Protein AF-K2E6M0-F1 (afdb_monomer_lite)

pLDDT: mean 85.99, std 6.9, range [52.62, 93.25]

Structure (mmCIF, N/CA/C/O backbone):
data_AF-K2E6M0-F1
#
_entry.id   AF-K2E6M0-F1
#
loop_
_atom_site.group_PDB
_atom_site.id
_atom_site.type_symbol
_atom_site.label_atom_id
_atom_site.label_alt_id
_atom_site.label_comp_id
_atom_site.label_asym_id
_atom_site.label_entity_id
_atom_site.label_seq_id
_atom_site.pdbx_PDB_ins_code
_atom_site.Cartn_x
_atom_site.Cartn_y
_atom_site.Cartn_z
_atom_site.occupancy
_atom_site.B_iso_or_equiv
_atom_site.auth_seq_id
_atom_site.auth_comp_id
_atom_site.auth_asym_id
_atom_site.auth_atom_id
_atom_site.pdbx_PDB_model_num
ATOM 1 N N . MET A 1 1 ? -13.633 16.360 7.337 1.00 67.81 1 MET A N 1
ATOM 2 C CA . MET A 1 1 ? -13.557 15.805 5.965 1.00 67.81 1 MET A CA 1
ATOM 3 C C . MET A 1 1 ? -12.217 15.098 5.779 1.00 67.81 1 MET A C 1
ATOM 5 O O . MET A 1 1 ? -11.245 15.538 6.393 1.00 67.81 1 MET A O 1
ATOM 9 N N . PRO A 1 2 ? -12.148 13.998 5.010 1.00 78.44 2 PRO A N 1
ATOM 10 C CA . PRO A 1 2 ? -10.883 13.319 4.728 1.00 78.44 2 PRO A CA 1
ATOM 11 C C . PRO A 1 2 ? -9.929 14.242 3.961 1.00 78.44 2 PRO A C 1
ATOM 13 O O . PRO A 1 2 ? -10.369 15.028 3.117 1.00 78.44 2 PRO A O 1
ATOM 16 N N . LYS A 1 3 ? -8.626 14.176 4.264 1.00 82.88 3 LYS A N 1
ATOM 17 C CA . LYS A 1 3 ? -7.613 14.895 3.483 1.00 82.88 3 LYS A CA 1
ATOM 18 C C . LYS A 1 3 ? -7.627 14.372 2.046 1.00 82.88 3 LYS A C 1
ATOM 20 O O . LYS A 1 3 ? -7.637 13.166 1.826 1.00 82.88 3 LYS A O 1
ATOM 25 N N . LYS A 1 4 ? -7.577 15.276 1.065 1.00 83.94 4 LYS A N 1
ATOM 26 C CA . LYS A 1 4 ? -7.446 14.927 -0.361 1.00 83.94 4 LYS A CA 1
ATOM 27 C C . LYS A 1 4 ? -5.990 14.579 -0.694 1.00 83.94 4 LYS A C 1
ATOM 29 O O . LYS A 1 4 ? -5.343 15.271 -1.471 1.00 83.94 4 LYS A O 1
ATOM 34 N N . THR A 1 5 ? -5.467 13.544 -0.045 1.00 86.62 5 THR A N 1
ATOM 35 C CA . THR A 1 5 ? -4.120 13.010 -0.268 1.00 86.62 5 THR A CA 1
ATOM 36 C C . THR A 1 5 ? -4.209 11.559 -0.719 1.00 86.62 5 THR A C 1
ATOM 38 O O . THR A 1 5 ? -5.146 10.853 -0.359 1.00 86.62 5 THR A O 1
ATOM 41 N N . HIS A 1 6 ? -3.225 11.125 -1.500 1.00 84.25 6 HIS A N 1
ATOM 42 C CA . HIS A 1 6 ? -3.046 9.719 -1.875 1.00 84.25 6 HIS A CA 1
ATOM 43 C C . HIS A 1 6 ? -2.016 9.027 -0.975 1.00 84.25 6 HIS A C 1
ATOM 45 O O . HIS A 1 6 ? -1.667 7.875 -1.210 1.00 84.25 6 HIS A O 1
ATOM 51 N N . ASP A 1 7 ? -1.513 9.741 0.036 1.00 88.44 7 ASP A N 1
ATOM 52 C CA . ASP A 1 7 ? -0.601 9.198 1.029 1.00 88.44 7 ASP A CA 1
ATOM 53 C C . ASP A 1 7 ? -1.358 8.296 2.005 1.00 88.44 7 ASP A C 1
ATOM 55 O O . ASP A 1 7 ? -2.092 8.762 2.883 1.00 88.44 7 ASP A O 1
ATOM 59 N N . ILE A 1 8 ? -1.177 6.991 1.817 1.00 87.69 8 ILE A N 1
ATOM 60 C CA . ILE A 1 8 ? -1.834 5.954 2.605 1.00 87.69 8 ILE A CA 1
ATOM 61 C C . ILE A 1 8 ? -1.454 6.069 4.087 1.00 87.69 8 ILE A C 1
ATOM 63 O O . ILE A 1 8 ? -2.340 5.946 4.931 1.00 87.69 8 ILE A O 1
ATOM 67 N N . ASP A 1 9 ? -0.202 6.391 4.428 1.00 87.12 9 ASP A N 1
ATOM 68 C CA . ASP A 1 9 ? 0.222 6.526 5.828 1.00 87.12 9 ASP A CA 1
ATOM 69 C C . ASP A 1 9 ? -0.515 7.683 6.515 1.00 87.12 9 ASP A C 1
ATOM 71 O O . ASP A 1 9 ? -1.018 7.537 7.631 1.00 87.12 9 ASP A O 1
ATOM 75 N N . GLN A 1 10 ? -0.656 8.823 5.830 1.00 88.00 10 GLN A N 1
ATOM 76 C CA . GLN A 1 10 ? -1.415 9.957 6.366 1.00 88.00 10 GLN A CA 1
ATOM 77 C C . GLN A 1 10 ? -2.901 9.635 6.537 1.00 88.00 10 GLN A C 1
ATOM 79 O O . GLN A 1 10 ? -3.511 10.058 7.523 1.00 88.00 10 GLN A O 1
ATOM 84 N N . LEU A 1 11 ? -3.495 8.904 5.589 1.00 88.50 11 LEU A N 1
ATOM 85 C CA . LEU A 1 11 ? -4.897 8.493 5.666 1.00 88.50 11 LEU A CA 1
ATOM 86 C C . LEU A 1 11 ? -5.133 7.523 6.830 1.00 88.50 11 LEU A C 1
ATOM 88 O O . LEU A 1 11 ? -6.102 7.685 7.572 1.00 88.50 11 LEU A O 1
ATOM 92 N N . LEU A 1 12 ? -4.226 6.566 7.036 1.00 87.25 12 LEU A N 1
ATOM 93 C CA . LEU A 1 12 ? -4.271 5.619 8.152 1.00 87.25 12 LEU A CA 1
ATOM 94 C C . LEU A 1 12 ? -4.141 6.331 9.502 1.00 87.25 12 LEU A C 1
ATOM 96 O O . LEU A 1 12 ? -4.959 6.106 10.397 1.00 87.25 12 LEU A O 1
ATOM 100 N N . GLN A 1 13 ? -3.180 7.252 9.627 1.00 87.69 13 GLN A N 1
ATOM 101 C CA . GLN A 1 13 ? -3.017 8.079 10.825 1.00 87.69 13 GLN A CA 1
ATOM 102 C C . GLN A 1 13 ? -4.270 8.913 11.114 1.00 87.69 13 GLN A C 1
ATOM 104 O O . GLN A 1 13 ? -4.737 8.954 12.252 1.00 87.69 13 GLN A O 1
ATOM 109 N N . GLN A 1 14 ? -4.859 9.538 10.089 1.00 89.06 14 GLN A N 1
ATOM 110 C CA . GLN A 1 14 ? -6.095 10.309 10.236 1.00 89.06 14 GLN A CA 1
ATOM 111 C C . GLN A 1 14 ? -7.268 9.429 10.693 1.00 89.06 14 GLN A C 1
ATOM 113 O O . GLN A 1 14 ? -8.074 9.859 11.519 1.00 89.06 14 GLN A O 1
ATOM 118 N N . ALA A 1 15 ? -7.359 8.205 10.176 1.00 87.81 15 ALA A N 1
ATOM 119 C CA . ALA A 1 15 ? -8.374 7.232 10.564 1.00 87.81 15 ALA A CA 1
ATOM 120 C C . ALA A 1 15 ? -8.105 6.579 11.934 1.00 87.81 15 ALA A C 1
ATOM 122 O O . ALA A 1 15 ? -8.941 5.810 12.407 1.00 87.81 15 ALA A O 1
ATOM 123 N N . LYS A 1 16 ? -6.965 6.886 12.577 1.00 87.62 16 LYS A N 1
ATOM 124 C CA . LYS A 1 16 ? -6.470 6.229 13.800 1.00 87.62 16 LYS A CA 1
ATOM 125 C C . LYS A 1 16 ? -6.381 4.704 13.646 1.00 87.62 16 LYS A C 1
ATOM 127 O O . LYS A 1 16 ? -6.602 3.962 14.599 1.00 87.62 16 LYS A O 1
ATOM 132 N N . LEU A 1 17 ? -6.076 4.247 12.433 1.00 86.38 17 LEU A N 1
ATOM 133 C CA . LEU A 1 17 ? -5.916 2.840 12.094 1.00 86.38 17 LEU A CA 1
ATOM 134 C C . LEU A 1 17 ? -4.436 2.468 12.166 1.00 86.38 17 LEU A C 1
ATOM 136 O O . LEU A 1 17 ? -3.594 3.129 11.561 1.00 86.38 17 LEU A O 1
ATOM 140 N N . ASN A 1 18 ? -4.121 1.395 12.889 1.00 81.94 18 ASN A N 1
ATOM 141 C CA . ASN A 1 18 ? -2.764 0.873 12.981 1.00 81.94 18 ASN A CA 1
ATOM 142 C C . ASN A 1 18 ? -2.641 -0.397 12.132 1.00 81.94 18 ASN A C 1
ATOM 144 O O . ASN A 1 18 ? -3.261 -1.410 12.440 1.00 81.94 18 ASN A O 1
ATOM 148 N N . ILE A 1 19 ? -1.828 -0.347 11.075 1.00 81.56 19 ILE A N 1
ATOM 149 C CA . ILE A 1 19 ? -1.627 -1.488 10.167 1.00 81.56 19 ILE A CA 1
ATOM 150 C C . ILE A 1 19 ? -0.595 -2.495 10.675 1.00 81.56 19 ILE A C 1
ATOM 152 O O . ILE A 1 19 ? -0.291 -3.452 9.964 1.00 81.56 19 ILE A O 1
ATOM 156 N N . GLY A 1 20 ? -0.026 -2.288 11.868 1.00 77.06 20 GLY A N 1
ATOM 157 C CA . GLY A 1 20 ? 1.000 -3.166 12.434 1.00 77.06 20 GLY A CA 1
ATOM 158 C C . GLY A 1 20 ? 0.578 -4.640 12.477 1.00 77.06 20 GLY A C 1
ATOM 159 O O . GLY A 1 20 ? 1.410 -5.523 12.281 1.00 77.06 20 GLY A O 1
ATOM 160 N N . GLU A 1 21 ? -0.723 -4.908 12.615 1.00 75.50 21 GLU A N 1
ATOM 161 C CA . GLU A 1 21 ? -1.307 -6.256 12.566 1.00 75.50 21 GLU A CA 1
ATOM 162 C C . GLU A 1 21 ? -1.116 -6.956 11.210 1.00 75.50 21 GL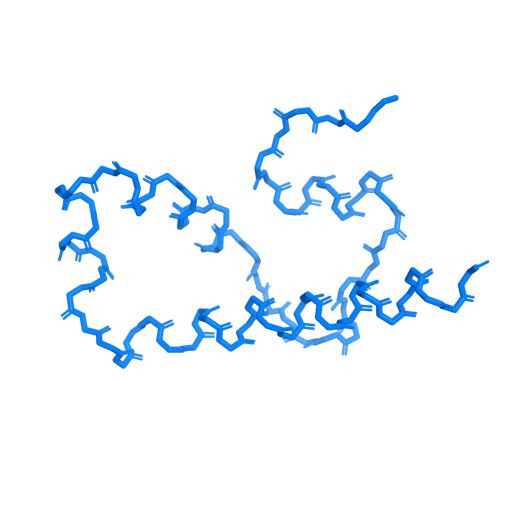U A C 1
ATOM 164 O O . GLU A 1 21 ? -0.986 -8.177 11.151 1.00 75.50 21 GLU A O 1
ATOM 169 N N . LEU A 1 22 ? -1.032 -6.194 10.114 1.00 79.19 22 LEU A N 1
ATOM 170 C CA . LEU A 1 22 ? -0.842 -6.721 8.760 1.00 79.19 22 LEU A CA 1
ATOM 171 C C . LEU A 1 22 ? 0.626 -7.050 8.443 1.00 79.19 22 LEU A C 1
ATOM 173 O O . LEU A 1 22 ? 0.908 -7.564 7.362 1.00 79.19 22 LEU A O 1
ATOM 177 N N . LYS A 1 23 ? 1.571 -6.760 9.356 1.00 77.00 23 LYS A N 1
ATOM 178 C CA . LYS A 1 23 ? 3.030 -6.919 9.157 1.00 77.00 23 LYS A CA 1
ATOM 179 C C . LYS A 1 23 ? 3.559 -6.249 7.877 1.00 77.00 23 LYS A C 1
ATOM 181 O O . LYS A 1 23 ? 4.590 -6.646 7.332 1.00 77.00 23 LYS A O 1
ATOM 186 N N . ILE A 1 24 ? 2.862 -5.226 7.389 1.00 78.56 24 ILE A N 1
ATOM 187 C CA . ILE A 1 24 ? 3.257 -4.463 6.208 1.00 78.56 24 ILE A CA 1
ATOM 188 C C . ILE A 1 24 ? 4.336 -3.466 6.633 1.00 78.56 24 ILE A C 1
ATOM 190 O O . ILE A 1 24 ? 4.086 -2.605 7.470 1.00 78.56 24 ILE A O 1
ATOM 194 N N . LYS A 1 25 ? 5.545 -3.602 6.074 1.00 69.88 25 LYS A N 1
ATOM 195 C CA . LYS A 1 25 ? 6.699 -2.771 6.454 1.00 69.88 25 LYS A CA 1
ATOM 196 C C . LYS A 1 25 ? 6.572 -1.309 6.023 1.00 69.88 25 LYS A C 1
ATOM 198 O O . LYS A 1 25 ? 7.047 -0.443 6.746 1.00 69.88 25 LYS A O 1
ATOM 203 N N . ASP A 1 26 ? 6.002 -1.046 4.847 1.00 76.75 26 ASP A N 1
ATOM 204 C CA . ASP A 1 26 ? 5.912 0.307 4.284 1.00 76.75 26 ASP A CA 1
ATOM 205 C C . ASP A 1 26 ? 4.783 0.396 3.240 1.00 76.75 26 ASP A C 1
ATOM 207 O O . ASP A 1 26 ? 4.640 -0.502 2.405 1.00 76.75 26 ASP A O 1
ATOM 211 N N . THR A 1 27 ? 3.987 1.469 3.266 1.00 83.50 27 THR A N 1
ATOM 212 C CA . THR A 1 27 ? 2.949 1.758 2.258 1.00 83.50 27 THR A CA 1
ATOM 213 C C . THR A 1 27 ? 3.394 2.798 1.223 1.00 83.50 27 THR A C 1
ATOM 215 O O . THR A 1 27 ? 2.704 3.006 0.222 1.00 83.50 27 THR A O 1
ATOM 218 N N . LYS A 1 28 ? 4.581 3.402 1.377 1.00 86.50 28 LYS A N 1
ATOM 219 C CA . LYS A 1 28 ? 5.098 4.441 0.471 1.00 86.50 28 LYS A CA 1
ATOM 220 C C . LYS A 1 28 ? 5.172 4.006 -0.982 1.00 86.50 28 LYS A C 1
ATOM 222 O O . LYS A 1 28 ? 4.931 4.823 -1.868 1.00 86.50 28 LYS A O 1
ATOM 227 N N . GLU A 1 29 ? 5.508 2.749 -1.259 1.00 86.81 29 GLU A N 1
ATOM 228 C CA . GLU A 1 29 ? 5.562 2.268 -2.643 1.00 86.81 29 GLU A CA 1
ATOM 229 C C . GLU A 1 29 ? 4.170 2.195 -3.286 1.00 86.81 29 GLU A C 1
ATOM 231 O O . GLU A 1 29 ? 4.049 2.480 -4.476 1.00 86.81 29 GLU A O 1
ATOM 236 N N . LEU A 1 30 ? 3.112 1.937 -2.510 1.00 87.94 30 LEU A N 1
ATOM 237 C CA . LEU A 1 30 ? 1.728 2.025 -2.986 1.00 87.94 30 LEU A CA 1
ATOM 238 C C . LEU A 1 30 ? 1.318 3.480 -3.248 1.00 87.94 30 LEU A C 1
ATOM 240 O O . LEU A 1 30 ? 0.762 3.779 -4.304 1.00 87.94 30 LEU A O 1
ATOM 244 N N . THR A 1 31 ? 1.674 4.401 -2.349 1.00 89.38 31 THR A N 1
ATOM 245 C CA . THR A 1 31 ? 1.464 5.846 -2.550 1.00 89.38 31 THR A CA 1
ATOM 246 C C . THR A 1 31 ? 2.163 6.342 -3.822 1.00 89.38 31 THR A C 1
ATOM 248 O O . THR A 1 31 ? 1.577 7.068 -4.625 1.00 89.38 31 THR A O 1
ATOM 251 N N . LYS A 1 32 ? 3.412 5.923 -4.064 1.00 89.62 32 LYS A N 1
ATOM 252 C CA . LYS A 1 32 ? 4.151 6.269 -5.292 1.00 89.62 32 LYS A CA 1
ATOM 253 C C . LYS A 1 32 ? 3.547 5.613 -6.529 1.00 89.62 32 LYS A C 1
ATOM 255 O O . LYS A 1 32 ? 3.594 6.212 -7.606 1.00 89.62 32 LYS A O 1
ATOM 260 N N . ALA A 1 33 ? 2.988 4.411 -6.390 1.00 89.44 33 ALA A N 1
ATOM 261 C CA . ALA A 1 33 ? 2.371 3.707 -7.503 1.00 89.44 33 ALA A CA 1
ATOM 262 C C . ALA A 1 33 ? 1.204 4.471 -8.104 1.00 89.44 33 ALA A C 1
ATOM 264 O O . ALA A 1 33 ? 1.112 4.530 -9.325 1.00 89.44 33 ALA A O 1
ATOM 265 N N . PHE A 1 34 ? 0.423 5.172 -7.282 1.00 87.19 34 PHE A N 1
ATOM 266 C CA . PHE A 1 34 ? -0.634 6.052 -7.771 1.00 87.19 34 PHE A CA 1
ATOM 267 C C . PHE A 1 34 ? -0.146 7.070 -8.816 1.00 87.19 34 PHE A C 1
ATOM 269 O O . PHE A 1 34 ? -0.838 7.320 -9.798 1.00 87.19 34 PHE A O 1
ATOM 276 N N . MET A 1 35 ? 1.043 7.659 -8.635 1.00 87.81 35 MET A N 1
ATOM 277 C CA . MET A 1 35 ? 1.612 8.567 -9.638 1.00 87.81 35 MET A CA 1
ATOM 278 C C . MET A 1 35 ? 2.254 7.804 -10.796 1.00 87.81 35 MET A C 1
ATOM 280 O O . MET A 1 35 ? 2.022 8.134 -11.956 1.00 87.81 35 MET A O 1
ATOM 284 N N . ARG A 1 36 ? 3.053 6.775 -10.496 1.00 89.88 36 ARG A N 1
ATOM 285 C CA . ARG A 1 36 ? 3.846 6.053 -11.501 1.00 89.88 36 ARG A CA 1
ATOM 286 C C . ARG A 1 36 ? 2.993 5.314 -12.530 1.00 89.88 36 ARG A C 1
ATOM 288 O O . ARG A 1 36 ? 3.446 5.154 -13.651 1.00 89.88 36 ARG A O 1
ATOM 295 N N . THR A 1 37 ? 1.780 4.881 -12.191 1.00 89.00 37 THR A N 1
ATOM 296 C CA . THR A 1 37 ? 0.883 4.218 -13.154 1.00 89.00 37 THR A CA 1
ATOM 297 C C . THR A 1 37 ? 0.194 5.193 -14.106 1.00 89.00 37 THR A C 1
ATOM 299 O O . THR A 1 37 ? -0.330 4.764 -15.129 1.00 89.00 37 THR A O 1
ATOM 302 N N . ARG A 1 38 ? 0.157 6.492 -13.780 1.00 88.31 38 ARG A N 1
ATOM 303 C CA . ARG A 1 38 ? -0.530 7.520 -14.582 1.00 88.31 38 ARG A CA 1
ATOM 304 C C . ARG A 1 38 ? 0.354 8.121 -15.668 1.00 88.31 38 ARG A C 1
ATOM 306 O O . ARG A 1 38 ? -0.174 8.652 -16.638 1.00 88.31 38 ARG A O 1
ATOM 313 N N . TYR A 1 39 ? 1.669 8.033 -15.501 1.00 89.81 39 TYR A N 1
ATOM 314 C CA . TYR A 1 39 ? 2.644 8.502 -16.477 1.00 89.81 39 TYR A CA 1
ATOM 315 C C . TYR A 1 39 ? 3.320 7.303 -17.135 1.00 89.81 39 TYR A C 1
ATOM 317 O O . TYR A 1 39 ? 3.844 6.418 -16.458 1.00 89.81 39 TYR A O 1
ATOM 325 N N . GLU A 1 40 ? 3.259 7.245 -18.461 1.00 89.00 40 GLU A N 1
ATOM 326 C CA . GLU A 1 40 ? 3.679 6.075 -19.231 1.00 89.00 40 GLU A CA 1
ATOM 327 C C . GLU A 1 40 ? 5.179 5.774 -19.089 1.00 89.00 40 GLU A C 1
ATOM 329 O O . GLU A 1 40 ? 5.573 4.614 -18.956 1.00 89.00 40 GLU A O 1
ATOM 334 N N . ASP A 1 41 ? 6.011 6.810 -19.058 1.00 89.94 41 ASP A N 1
ATOM 335 C CA . ASP A 1 41 ? 7.458 6.731 -18.862 1.00 89.94 41 ASP A CA 1
ATOM 336 C C . ASP A 1 41 ? 7.815 6.099 -17.507 1.00 89.94 41 ASP A C 1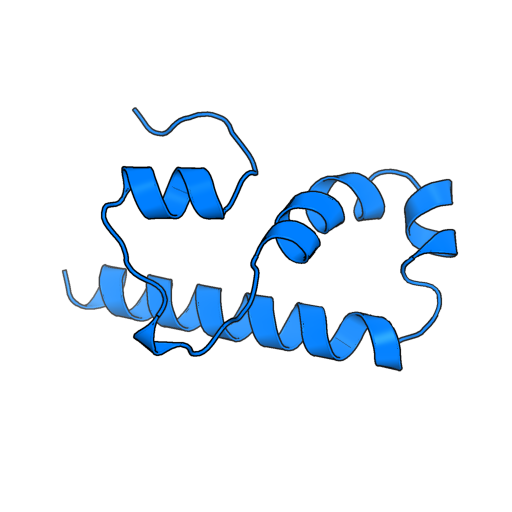
ATOM 338 O O . ASP A 1 41 ? 8.618 5.163 -17.430 1.00 89.94 41 ASP A O 1
ATOM 342 N N . LEU A 1 42 ? 7.162 6.553 -16.434 1.00 87.62 42 LEU A N 1
ATOM 343 C CA . LEU A 1 42 ? 7.337 6.002 -15.094 1.00 87.62 42 LEU A CA 1
ATOM 344 C C . LEU A 1 42 ? 6.784 4.579 -15.012 1.00 87.62 42 LEU A C 1
ATOM 346 O O . LEU A 1 42 ? 7.426 3.705 -14.428 1.00 87.62 42 LEU A O 1
ATOM 350 N N . SER A 1 43 ? 5.634 4.323 -15.628 1.00 88.50 43 SER A N 1
ATOM 351 C CA . SER A 1 43 ? 5.014 3.003 -15.625 1.00 88.50 43 SER A CA 1
ATOM 352 C C . SER A 1 43 ? 5.927 1.970 -16.283 1.00 88.50 43 SER A C 1
ATOM 354 O O . SER A 1 43 ? 6.272 0.962 -15.669 1.00 88.50 43 SER A O 1
ATOM 356 N N . ARG A 1 44 ? 6.444 2.264 -17.481 1.00 88.44 44 ARG A N 1
ATOM 357 C CA . ARG A 1 44 ? 7.380 1.379 -18.191 1.00 88.44 44 ARG A CA 1
ATOM 358 C C . ARG A 1 44 ? 8.689 1.181 -17.423 1.00 88.44 44 ARG A C 1
ATOM 360 O O . ARG A 1 44 ? 9.241 0.085 -17.434 1.00 88.44 44 ARG A O 1
ATOM 367 N N . LYS A 1 45 ? 9.185 2.210 -16.728 1.00 88.75 45 LYS A N 1
ATOM 368 C CA . LYS A 1 45 ? 10.430 2.128 -15.947 1.00 88.75 45 LYS A CA 1
ATOM 369 C C . LYS A 1 45 ? 10.294 1.272 -14.685 1.00 88.75 45 LYS A C 1
ATOM 371 O O . LYS A 1 45 ? 11.206 0.512 -14.366 1.00 88.75 45 LYS A O 1
ATOM 376 N N . TYR A 1 46 ? 9.195 1.421 -13.947 1.00 85.81 46 TYR A N 1
ATOM 377 C CA . TYR A 1 46 ? 9.022 0.799 -12.630 1.00 85.81 46 TYR A CA 1
ATOM 378 C C . TYR A 1 46 ? 8.185 -0.489 -12.658 1.00 85.81 46 TYR A C 1
ATOM 380 O O . TYR A 1 46 ? 8.333 -1.313 -11.756 1.00 85.81 46 TYR A O 1
ATOM 388 N N . TYR A 1 47 ? 7.353 -0.692 -13.684 1.00 87.69 47 TYR A N 1
ATOM 389 C CA . TYR A 1 47 ? 6.380 -1.791 -13.784 1.00 87.69 47 TYR A CA 1
ATOM 390 C C . TYR A 1 47 ? 6.545 -2.641 -15.047 1.00 87.69 47 TYR A C 1
ATOM 392 O O . TYR A 1 47 ? 5.590 -3.237 -15.535 1.00 87.69 47 TYR A O 1
ATOM 400 N N . SER A 1 48 ? 7.772 -2.733 -15.560 1.00 87.06 48 SER A N 1
ATOM 401 C CA . SER A 1 48 ? 8.114 -3.571 -16.716 1.00 87.06 48 SER A CA 1
ATOM 402 C C . SER A 1 48 ? 8.043 -5.077 -16.452 1.00 87.06 48 SER A C 1
ATOM 404 O O . SER A 1 48 ? 7.955 -5.848 -17.402 1.00 87.06 48 SER A O 1
ATOM 406 N N . ASP A 1 49 ? 8.086 -5.506 -15.188 1.00 90.94 49 ASP A N 1
ATOM 407 C CA . ASP A 1 49 ? 8.134 -6.917 -14.807 1.00 90.94 49 ASP A CA 1
ATOM 408 C C . ASP A 1 49 ? 7.043 -7.256 -13.789 1.00 90.94 49 ASP A C 1
ATOM 410 O O . ASP A 1 49 ? 6.942 -6.647 -12.717 1.00 90.94 49 ASP A O 1
ATOM 414 N N . LYS A 1 50 ? 6.261 -8.291 -14.103 1.00 89.50 50 LYS A N 1
ATOM 415 C CA . LYS A 1 50 ? 5.226 -8.834 -13.227 1.00 89.50 50 LYS A CA 1
ATOM 416 C C . LYS A 1 50 ? 5.785 -9.245 -11.864 1.00 89.50 50 LYS A C 1
ATOM 418 O O . LYS A 1 50 ? 5.141 -8.959 -10.860 1.00 89.50 50 LYS A O 1
ATOM 423 N N . ALA A 1 51 ? 6.975 -9.842 -11.799 1.00 89.19 51 ALA A N 1
ATOM 424 C CA . ALA A 1 51 ? 7.571 -10.301 -10.543 1.00 89.19 51 ALA A CA 1
ATOM 425 C C . ALA A 1 51 ? 7.825 -9.149 -9.555 1.00 89.19 51 ALA A C 1
ATOM 427 O O . ALA A 1 51 ? 7.765 -9.341 -8.341 1.00 89.19 51 ALA A O 1
ATOM 428 N N . LYS A 1 52 ? 8.056 -7.932 -10.066 1.00 84.50 52 LYS A N 1
ATOM 429 C CA . LYS A 1 52 ? 8.231 -6.720 -9.251 1.00 84.50 52 LYS A CA 1
ATOM 430 C C . LYS A 1 52 ? 6.900 -6.101 -8.831 1.00 84.50 52 LYS A C 1
ATOM 432 O O . LYS A 1 52 ? 6.804 -5.521 -7.753 1.00 84.50 52 LYS A O 1
ATOM 437 N N . VAL A 1 53 ? 5.878 -6.220 -9.676 1.00 89.62 53 VAL A N 1
ATOM 438 C CA . VAL A 1 53 ? 4.549 -5.628 -9.457 1.00 89.62 53 VAL A CA 1
ATOM 439 C C . VAL A 1 53 ? 3.688 -6.4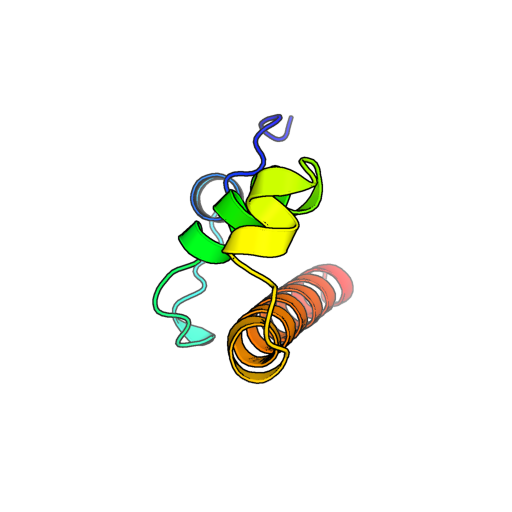97 -8.538 1.00 89.62 53 VAL A C 1
ATOM 441 O O . VAL A 1 53 ? 2.941 -5.984 -7.708 1.00 89.62 53 VAL A O 1
ATOM 444 N N . GLU A 1 54 ? 3.790 -7.817 -8.658 1.00 91.44 54 GLU A N 1
ATOM 445 C CA . GLU A 1 54 ? 2.923 -8.771 -7.969 1.00 91.4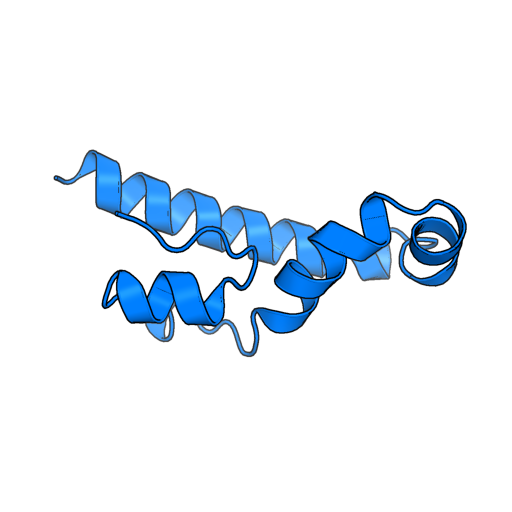4 54 GLU A CA 1
ATOM 446 C C . GLU A 1 54 ? 2.945 -8.655 -6.431 1.00 91.44 54 GLU A C 1
ATOM 448 O O . GLU A 1 54 ? 1.863 -8.673 -5.835 1.00 91.44 54 GLU A O 1
ATOM 453 N N . PRO A 1 55 ? 4.099 -8.461 -5.756 1.00 90.06 55 PRO A N 1
ATOM 454 C CA . PRO A 1 55 ? 4.125 -8.210 -4.314 1.00 90.06 55 PRO A CA 1
ATOM 455 C C . PRO A 1 55 ? 3.348 -6.949 -3.927 1.00 90.06 55 PRO A C 1
ATOM 457 O O . PRO A 1 55 ? 2.638 -6.941 -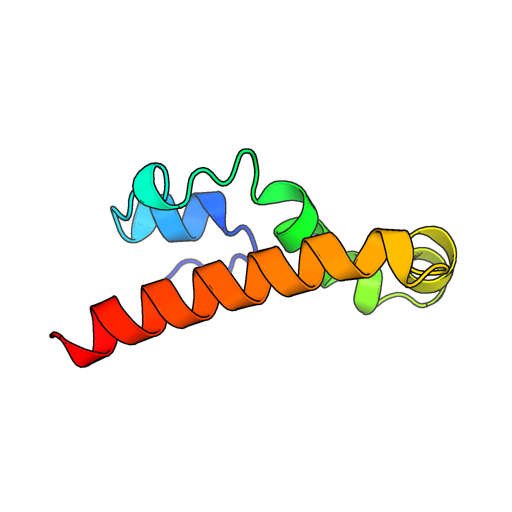2.922 1.00 90.06 55 PRO A O 1
ATOM 460 N N . LEU A 1 56 ? 3.435 -5.903 -4.755 1.00 88.94 56 LEU A N 1
ATOM 461 C CA . LEU A 1 56 ? 2.754 -4.633 -4.528 1.00 88.94 56 LEU A CA 1
ATOM 462 C C . LEU A 1 56 ? 1.230 -4.795 -4.639 1.00 88.94 56 LEU A C 1
ATOM 464 O O . LEU A 1 56 ? 0.486 -4.301 -3.794 1.00 88.94 56 LEU A O 1
ATOM 468 N N . ILE A 1 57 ? 0.765 -5.541 -5.647 1.00 91.00 57 ILE A N 1
ATOM 469 C CA . ILE A 1 57 ? -0.660 -5.859 -5.829 1.00 91.00 57 ILE A CA 1
ATOM 470 C C . ILE A 1 57 ? -1.186 -6.671 -4.642 1.00 91.00 57 ILE A C 1
ATOM 472 O O . ILE A 1 57 ? -2.233 -6.333 -4.089 1.00 91.00 57 ILE A O 1
ATOM 476 N N . LYS A 1 58 ? -0.457 -7.711 -4.215 1.00 92.19 58 LYS A N 1
ATOM 477 C CA . LYS A 1 58 ? -0.842 -8.532 -3.054 1.00 92.19 58 LYS A CA 1
ATOM 478 C C . LYS A 1 58 ? -0.948 -7.686 -1.787 1.00 92.19 58 LYS A C 1
ATOM 480 O O . LYS A 1 58 ? -1.913 -7.818 -1.039 1.00 92.19 58 LYS A O 1
ATOM 485 N N . GLN A 1 59 ? -0.004 -6.772 -1.574 1.00 90.31 59 GLN A N 1
ATOM 486 C CA . GLN A 1 59 ? -0.049 -5.842 -0.449 1.00 90.31 59 GLN A CA 1
ATOM 487 C C . GLN A 1 59 ? -1.290 -4.937 -0.502 1.00 90.31 59 GLN A C 1
ATOM 489 O O . GLN A 1 59 ? -1.981 -4.793 0.507 1.00 90.31 59 GLN A O 1
ATOM 494 N N . ALA A 1 60 ? -1.615 -4.372 -1.670 1.00 90.69 60 ALA A N 1
ATOM 495 C CA . ALA A 1 60 ? -2.814 -3.553 -1.851 1.00 90.69 60 ALA A CA 1
ATOM 496 C C . ALA A 1 60 ? -4.104 -4.338 -1.563 1.00 90.69 60 ALA A C 1
ATOM 498 O O . ALA A 1 60 ? -4.990 -3.837 -0.871 1.00 90.69 60 ALA A O 1
ATOM 499 N N . GLN A 1 61 ? -4.194 -5.582 -2.045 1.00 93.25 61 GLN A N 1
ATOM 500 C CA . GLN A 1 61 ? -5.337 -6.465 -1.799 1.00 93.25 61 GLN A CA 1
ATOM 501 C C . GLN A 1 61 ? -5.527 -6.762 -0.309 1.00 93.25 61 GLN A C 1
ATOM 503 O O . GLN A 1 61 ? -6.650 -6.694 0.186 1.00 93.25 61 GLN A O 1
ATOM 508 N N . ILE A 1 62 ? -4.443 -7.051 0.417 1.00 92.12 62 ILE A N 1
ATOM 509 C CA . ILE A 1 62 ? -4.495 -7.310 1.863 1.00 92.12 62 ILE A CA 1
ATOM 510 C C . ILE A 1 62 ? -5.042 -6.090 2.610 1.00 92.12 62 ILE A C 1
ATOM 512 O O . ILE A 1 62 ? -5.953 -6.232 3.425 1.00 92.12 62 ILE A O 1
ATOM 516 N N . ILE A 1 63 ? -4.525 -4.894 2.307 1.00 89.62 63 ILE A N 1
ATOM 517 C CA . ILE A 1 63 ? -4.989 -3.645 2.929 1.00 89.62 63 ILE A CA 1
ATOM 518 C C . ILE A 1 63 ? -6.469 -3.414 2.614 1.00 89.62 63 ILE A C 1
ATOM 520 O O . ILE A 1 63 ? -7.246 -3.127 3.522 1.00 89.62 63 ILE A O 1
ATOM 524 N N . TYR A 1 64 ? -6.870 -3.573 1.350 1.00 91.25 64 TYR A N 1
ATOM 525 C CA . TYR A 1 64 ? -8.257 -3.392 0.928 1.00 91.25 64 TYR A CA 1
ATOM 526 C C . TYR A 1 64 ? -9.211 -4.319 1.687 1.00 91.25 64 TYR A C 1
ATOM 528 O O . TYR A 1 64 ? -10.171 -3.844 2.287 1.00 91.25 64 TYR A O 1
ATOM 536 N N . LEU A 1 65 ? -8.918 -5.623 1.726 1.00 92.94 65 LEU A N 1
ATOM 537 C CA . LEU A 1 65 ? -9.754 -6.609 2.415 1.00 92.94 65 LEU A CA 1
ATOM 538 C C . LEU A 1 65 ? -9.817 -6.363 3.926 1.00 92.94 65 LEU A C 1
ATOM 540 O O . LEU A 1 65 ? -10.854 -6.586 4.549 1.00 92.94 65 LEU A O 1
ATOM 544 N N . TRP A 1 66 ? -8.721 -5.908 4.534 1.00 91.44 66 TRP A N 1
ATOM 545 C CA . TRP A 1 66 ? -8.702 -5.552 5.950 1.00 91.44 66 TRP A CA 1
ATOM 546 C C . TRP A 1 66 ? -9.596 -4.342 6.244 1.00 91.44 66 TRP A C 1
ATOM 548 O O . TRP A 1 66 ? -10.439 -4.411 7.137 1.00 91.44 66 TRP A O 1
ATOM 558 N N . ILE A 1 67 ? -9.480 -3.272 5.451 1.00 89.62 67 ILE A N 1
ATOM 559 C CA . ILE A 1 67 ? -10.340 -2.087 5.579 1.00 89.62 67 ILE A CA 1
ATOM 560 C C . ILE A 1 67 ? -11.805 -2.459 5.334 1.00 89.62 67 ILE A C 1
ATOM 562 O O . ILE A 1 67 ? -12.677 -2.046 6.095 1.00 89.62 67 ILE A O 1
ATOM 566 N N . GLU A 1 68 ? -12.088 -3.264 4.309 1.00 92.06 68 GLU A N 1
ATOM 567 C CA . GLU A 1 68 ? -13.445 -3.706 3.991 1.00 92.06 68 GLU A CA 1
ATOM 568 C C . GLU A 1 68 ? -14.084 -4.449 5.174 1.00 92.06 68 GLU A C 1
ATOM 570 O O . GLU A 1 68 ? -15.222 -4.161 5.542 1.00 92.06 68 GLU A O 1
ATOM 575 N N . LYS A 1 69 ? -13.341 -5.355 5.824 1.00 91.06 69 LYS A N 1
ATOM 576 C CA . LYS A 1 69 ? -13.808 -6.055 7.031 1.00 91.06 69 LYS A CA 1
ATOM 577 C C . LYS A 1 69 ? -14.093 -5.097 8.186 1.00 91.06 69 LYS A C 1
ATOM 579 O O . LYS A 1 69 ? -15.107 -5.253 8.859 1.00 91.06 69 LYS A O 1
ATOM 584 N N . LEU A 1 70 ? -13.231 -4.103 8.410 1.00 88.44 70 LEU A N 1
ATOM 585 C CA . LEU A 1 70 ? -13.437 -3.096 9.457 1.00 88.44 70 LEU A CA 1
ATOM 586 C C . LEU A 1 70 ? -14.693 -2.252 9.218 1.00 88.44 70 LEU A C 1
ATOM 588 O O . LEU A 1 70 ? -15.361 -1.874 10.175 1.00 88.44 70 LEU A O 1
ATOM 592 N N . LEU A 1 71 ? -15.004 -1.953 7.955 1.00 87.19 71 LEU A N 1
ATOM 593 C CA . LEU A 1 71 ? -16.180 -1.168 7.585 1.00 87.19 71 LEU A CA 1
ATOM 594 C C . LEU A 1 71 ? -17.473 -1.990 7.602 1.00 87.19 71 LEU A C 1
ATOM 596 O O . LEU A 1 71 ? -18.504 -1.440 7.955 1.00 87.19 71 LEU A O 1
ATOM 600 N N . LYS A 1 72 ? -17.432 -3.282 7.246 1.00 85.69 72 LYS A N 1
ATOM 601 C CA . LYS A 1 72 ? -18.605 -4.180 7.302 1.00 85.69 72 LYS A CA 1
ATOM 602 C C . LYS A 1 72 ? -18.999 -4.585 8.725 1.00 85.69 72 LYS A C 1
ATOM 604 O O . LYS A 1 72 ? -20.149 -4.935 8.952 1.00 85.69 72 LYS A O 1
ATOM 609 N N . ASN A 1 73 ? -18.052 -4.560 9.662 1.00 62.53 73 ASN A N 1
ATOM 610 C CA . ASN A 1 73 ? -18.285 -4.861 11.079 1.00 62.53 73 ASN A CA 1
ATOM 611 C C . ASN A 1 73 ? -18.641 -3.611 11.914 1.00 62.53 73 ASN A C 1
ATOM 613 O O . ASN A 1 73 ? -18.578 -3.663 13.143 1.00 62.53 73 ASN A O 1
ATOM 617 N N . ARG A 1 74 ? -18.965 -2.490 11.262 1.00 52.62 74 ARG A N 1
ATOM 618 C CA . ARG A 1 74 ? -19.480 -1.260 11.874 1.00 52.62 74 ARG A CA 1
ATOM 619 C C . ARG A 1 74 ? -20.903 -1.006 11.410 1.00 52.62 74 ARG A C 1
ATOM 621 O O . ARG A 1 74 ? -21.652 -0.435 12.228 1.00 52.62 74 ARG A O 1
#

Secondary structure (DSSP, 8-state):
---S---HHHHHHHTT--GGGGT---SHHHHHHHHHT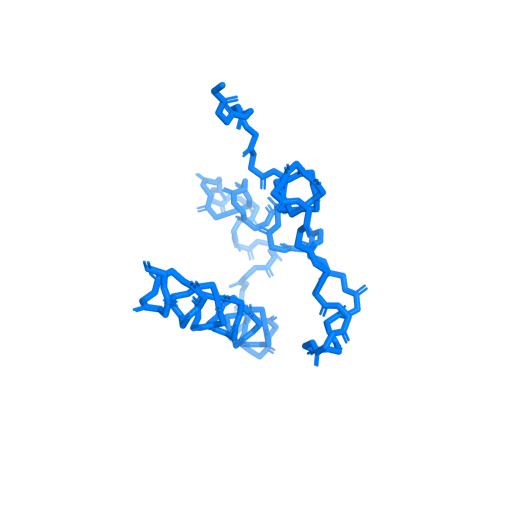TSHHHHHHHSS-HHHHHHHHHHHHHHHHHHHHHHHT-

Foldseek 3Di:
DQPPALPPVVNCVVVVHDCVVVVDPDCVVVSVVVVQVVDPVSCCVQPVDPVNCVVVVVVVVSVVVVVVVVVVVD

Radius of gyration: 13.67 Å; chains: 1; bounding box: 30×26×33 Å

Sequence (74 aa):
MPKKTHDIDQLLQQAKLNIGELKIKDTKELTKAFMRTRYEDLSRKYYSDKAKVEPLIKQAQIIYLWIEKLLKNR